Protein AF-A0AA38C323-F1 (afdb_monomer_lite)

Structure (mmCIF, N/CA/C/O backbone):
data_AF-A0AA38C323-F1
#
_entry.id   AF-A0AA38C323-F1
#
loop_
_atom_site.group_PDB
_atom_site.id
_atom_site.type_symbol
_atom_site.label_atom_id
_atom_site.label_alt_id
_atom_site.label_comp_id
_atom_site.label_asym_id
_atom_site.label_entity_id
_atom_site.label_seq_id
_atom_site.pdbx_PDB_ins_code
_atom_site.Cartn_x
_atom_site.Cartn_y
_atom_site.Cartn_z
_atom_site.occupancy
_atom_site.B_iso_or_equiv
_atom_site.auth_seq_id
_atom_site.auth_comp_id
_atom_site.auth_asym_id
_atom_site.auth_atom_id
_atom_site.pdbx_PDB_model_num
ATOM 1 N N . MET A 1 1 ? 15.149 -19.481 -18.302 1.00 40.62 1 MET A N 1
ATOM 2 C CA . MET A 1 1 ? 15.406 -18.055 -18.613 1.00 40.62 1 MET A CA 1
ATOM 3 C C . MET A 1 1 ? 16.241 -17.477 -17.482 1.00 40.62 1 MET A C 1
ATOM 5 O O . MET A 1 1 ? 15.831 -17.600 -16.339 1.00 40.62 1 MET A O 1
ATOM 9 N N . LYS A 1 2 ? 17.448 -16.968 -17.757 1.00 44.50 2 LYS A N 1
ATOM 10 C CA . LYS A 1 2 ? 18.325 -16.412 -16.712 1.00 44.50 2 LYS A CA 1
ATOM 11 C C . LYS A 1 2 ? 17.742 -15.066 -16.269 1.00 44.50 2 LYS A C 1
ATOM 13 O O . LYS A 1 2 ? 17.688 -14.140 -17.073 1.00 44.50 2 LYS A O 1
ATOM 18 N N . ASN A 1 3 ? 17.287 -14.971 -15.023 1.00 47.72 3 ASN A N 1
ATOM 19 C CA . ASN A 1 3 ? 16.827 -13.720 -14.423 1.00 47.72 3 ASN A CA 1
ATOM 20 C C . ASN A 1 3 ? 18.043 -12.810 -14.204 1.00 47.72 3 ASN A C 1
ATOM 22 O O . ASN A 1 3 ? 18.665 -12.826 -13.146 1.00 47.72 3 ASN A O 1
ATOM 26 N N . THR A 1 4 ? 18.440 -12.061 -15.232 1.00 54.69 4 THR A N 1
ATOM 27 C CA . THR A 1 4 ? 19.481 -11.033 -15.114 1.00 54.69 4 THR A CA 1
ATOM 28 C C . THR A 1 4 ? 18.976 -9.958 -14.158 1.00 54.69 4 THR A C 1
ATOM 30 O O . THR A 1 4 ? 18.007 -9.265 -14.481 1.00 54.69 4 THR A O 1
ATOM 33 N N . SER A 1 5 ? 19.601 -9.853 -12.986 1.00 70.81 5 SER A N 1
ATOM 34 C CA . SER A 1 5 ? 19.265 -8.861 -11.965 1.00 70.81 5 SER A CA 1
ATOM 35 C C . SER A 1 5 ? 19.353 -7.440 -12.539 1.00 70.81 5 SER A C 1
ATOM 37 O O . SER A 1 5 ? 20.104 -7.181 -13.483 1.00 70.81 5 SER A O 1
ATOM 39 N N . ALA A 1 6 ? 18.595 -6.493 -11.980 1.00 68.81 6 ALA A N 1
ATOM 40 C CA . ALA A 1 6 ? 18.676 -5.080 -12.370 1.00 68.81 6 ALA A CA 1
ATOM 41 C C . ALA A 1 6 ? 20.125 -4.549 -12.315 1.00 68.81 6 ALA A C 1
ATOM 43 O O . ALA A 1 6 ? 20.524 -3.752 -13.159 1.00 68.81 6 ALA A O 1
ATOM 44 N N . LEU A 1 7 ? 20.928 -5.088 -11.389 1.00 69.75 7 LEU A N 1
ATOM 45 C CA . LEU A 1 7 ? 22.370 -4.866 -11.270 1.00 69.75 7 LEU A CA 1
ATOM 46 C C . LEU A 1 7 ? 23.159 -5.299 -12.512 1.00 69.75 7 LEU A C 1
ATOM 48 O O . LEU A 1 7 ? 24.002 -4.539 -12.972 1.00 69.75 7 LEU A O 1
ATOM 52 N N . GLN A 1 8 ? 22.863 -6.466 -13.092 1.00 76.56 8 GLN A N 1
ATOM 53 C CA . GLN A 1 8 ? 23.523 -6.941 -14.314 1.00 76.56 8 GLN A CA 1
ATOM 54 C C . GLN A 1 8 ? 23.242 -6.000 -15.495 1.00 76.56 8 GLN A C 1
ATOM 56 O O . GLN A 1 8 ? 24.151 -5.608 -16.222 1.00 76.56 8 GLN A O 1
ATOM 61 N N . ARG A 1 9 ? 21.981 -5.576 -15.649 1.00 73.38 9 ARG A N 1
ATOM 62 C CA . ARG A 1 9 ? 21.578 -4.635 -16.708 1.00 73.38 9 ARG A CA 1
ATOM 63 C C . ARG A 1 9 ? 22.192 -3.253 -16.509 1.00 73.38 9 ARG A C 1
ATOM 65 O O . ARG A 1 9 ? 22.575 -2.612 -17.485 1.00 73.38 9 ARG A O 1
ATOM 72 N N . LEU A 1 10 ? 22.284 -2.799 -15.259 1.00 77.81 10 LEU A N 1
ATOM 73 C CA . LEU A 1 10 ? 22.949 -1.549 -14.908 1.00 77.81 10 LEU A CA 1
ATOM 74 C C . LEU A 1 10 ? 24.444 -1.618 -15.235 1.00 77.81 10 LEU A C 1
ATOM 76 O O . LEU A 1 10 ? 24.954 -0.714 -15.889 1.00 77.81 10 LEU A O 1
ATOM 80 N N . TYR A 1 11 ? 25.119 -2.700 -14.842 1.00 77.19 11 TYR A N 1
ATOM 81 C CA . TYR A 1 11 ? 26.537 -2.926 -15.115 1.00 77.19 11 TYR A CA 1
ATOM 82 C C . TYR A 1 11 ? 26.837 -2.899 -16.619 1.00 77.19 11 TYR A C 1
ATOM 84 O O . TYR A 1 11 ? 27.688 -2.131 -17.063 1.00 77.19 11 TYR A O 1
ATOM 92 N N . GLU A 1 12 ? 26.086 -3.658 -17.421 1.00 80.88 12 GLU A N 1
ATOM 93 C CA . GLU A 1 12 ? 26.253 -3.699 -18.880 1.00 80.88 12 GLU A CA 1
ATOM 94 C C . GLU A 1 12 ? 26.002 -2.333 -19.540 1.00 80.88 12 GLU A C 1
ATOM 96 O O . GLU A 1 12 ? 26.737 -1.932 -20.446 1.00 80.88 12 GLU A O 1
ATOM 101 N N . LEU A 1 13 ? 24.995 -1.583 -19.075 1.00 77.00 13 LEU A N 1
ATOM 102 C CA . LEU A 1 13 ? 24.720 -0.233 -19.572 1.00 77.00 13 LEU A CA 1
ATOM 103 C C . LEU A 1 13 ? 25.823 0.759 -19.202 1.00 77.00 13 LEU A C 1
ATOM 105 O O . LEU A 1 13 ? 26.220 1.543 -20.061 1.00 77.00 13 LEU A O 1
ATOM 109 N N . CYS A 1 14 ? 26.330 0.722 -17.970 1.00 75.31 14 CYS A N 1
ATOM 110 C CA . CYS A 1 14 ? 27.436 1.574 -17.536 1.00 75.31 14 CYS A CA 1
ATOM 111 C C . CYS A 1 14 ? 28.705 1.285 -18.344 1.00 75.31 14 CYS A C 1
ATOM 113 O O . CYS A 1 14 ? 29.294 2.212 -18.892 1.00 75.31 14 CYS A O 1
ATOM 115 N N . MET A 1 15 ? 29.071 0.010 -18.502 1.00 78.50 15 MET A N 1
ATOM 116 C CA . MET A 1 15 ? 30.215 -0.396 -19.328 1.00 78.50 15 MET A CA 1
ATOM 117 C C . MET A 1 15 ? 30.078 0.097 -20.772 1.00 78.50 15 MET A C 1
ATOM 119 O O . MET A 1 15 ? 31.058 0.526 -21.368 1.00 78.50 15 MET A O 1
ATOM 123 N N . LYS A 1 16 ? 28.858 0.096 -21.323 1.00 79.06 16 LYS A N 1
ATOM 124 C CA . LYS A 1 16 ? 28.583 0.629 -22.662 1.00 79.06 16 LYS A CA 1
ATOM 125 C C . LYS A 1 16 ? 28.606 2.163 -22.737 1.00 79.06 16 LYS A C 1
ATOM 127 O O . LYS A 1 16 ? 28.896 2.695 -23.802 1.00 79.06 16 LYS A O 1
ATOM 132 N N . MET A 1 17 ? 28.255 2.877 -21.665 1.00 72.88 17 MET A N 1
ATOM 133 C CA . MET A 1 17 ? 28.287 4.348 -21.650 1.00 72.88 17 MET A CA 1
ATOM 134 C C . MET A 1 17 ? 29.693 4.910 -21.479 1.00 72.88 17 MET A C 1
ATOM 136 O O . MET A 1 17 ? 29.999 5.940 -22.066 1.00 72.88 17 MET A O 1
ATOM 140 N N . PHE A 1 18 ? 30.505 4.268 -20.641 1.00 72.56 18 PHE A N 1
ATOM 141 C CA . PHE A 1 18 ? 31.806 4.781 -20.206 1.00 72.56 18 PHE A CA 1
ATOM 142 C C . PHE A 1 18 ? 32.984 4.082 -20.897 1.00 72.56 18 PHE A C 1
ATOM 144 O O . PHE A 1 18 ? 34.110 4.169 -20.423 1.00 72.56 18 PHE A O 1
ATOM 151 N N . SER A 1 19 ? 32.747 3.373 -22.006 1.00 71.00 19 SER A N 1
ATOM 152 C CA . SER A 1 19 ? 33.800 2.647 -22.730 1.00 71.00 19 SER A CA 1
ATOM 153 C C . SER A 1 19 ? 34.801 3.549 -23.454 1.00 71.00 19 SER A C 1
ATOM 155 O O . SER A 1 19 ? 35.847 3.059 -23.868 1.00 71.00 19 SER A O 1
ATOM 157 N N . TYR A 1 20 ? 34.487 4.834 -23.639 1.00 64.19 20 TYR A N 1
ATOM 158 C CA . TYR A 1 20 ? 35.352 5.803 -24.311 1.00 64.19 20 TYR A CA 1
ATOM 159 C C . TYR A 1 20 ? 35.623 6.975 -23.365 1.00 64.19 20 TYR A C 1
ATOM 161 O O . TYR A 1 20 ? 34.693 7.608 -22.866 1.00 64.19 20 TYR A O 1
ATOM 169 N N . GLU A 1 21 ? 36.898 7.224 -23.069 1.00 67.31 21 GLU A N 1
ATOM 170 C CA . GLU A 1 21 ? 37.307 8.289 -22.156 1.00 67.31 21 GLU A CA 1
ATOM 171 C C . GLU A 1 21 ? 36.988 9.675 -22.736 1.00 67.31 21 GLU A C 1
ATOM 173 O O . GLU A 1 21 ? 37.289 9.966 -23.890 1.00 67.31 21 GLU A O 1
ATOM 178 N N . GLY A 1 22 ? 36.413 10.551 -21.908 1.00 62.66 22 GLY A N 1
ATOM 179 C CA . GLY A 1 22 ? 36.327 11.988 -22.186 1.00 62.66 22 GLY A CA 1
ATOM 180 C C . GLY A 1 22 ? 35.119 12.476 -22.993 1.00 62.66 22 GLY A C 1
ATOM 181 O O . GLY A 1 22 ? 34.953 13.688 -23.114 1.00 62.66 22 GLY A O 1
ATOM 182 N N . GLU A 1 23 ? 34.242 11.599 -23.489 1.00 69.44 23 GLU A N 1
ATOM 183 C CA . GLU A 1 23 ? 33.032 12.017 -24.214 1.00 69.44 23 GLU A CA 1
ATOM 184 C C . GLU A 1 23 ? 31.770 11.935 -23.343 1.00 69.44 23 GLU A C 1
ATOM 186 O O . GLU A 1 23 ? 31.494 10.929 -22.690 1.00 69.44 23 GLU A O 1
ATOM 191 N N . ILE A 1 24 ? 30.968 13.006 -23.341 1.00 65.38 24 ILE A N 1
ATOM 192 C CA . ILE A 1 24 ? 29.652 13.013 -22.692 1.00 65.38 24 ILE A CA 1
ATOM 193 C C . ILE A 1 24 ? 28.712 12.135 -23.535 1.00 65.38 24 ILE A C 1
ATOM 195 O O . ILE A 1 24 ? 28.473 12.455 -24.703 1.00 65.38 24 ILE A O 1
ATOM 199 N N . PRO A 1 25 ? 28.142 11.053 -22.977 1.00 65.69 25 PRO A N 1
ATOM 200 C CA . PRO A 1 25 ? 27.337 10.125 -23.752 1.00 65.69 25 PRO A CA 1
ATOM 201 C C . PRO A 1 25 ? 26.069 10.800 -24.294 1.00 65.69 25 PRO A C 1
ATOM 203 O O . PRO A 1 25 ? 25.454 11.624 -23.609 1.00 65.69 25 PRO A O 1
ATOM 206 N N . PRO A 1 26 ? 25.628 10.439 -25.512 1.00 68.62 26 PRO A N 1
ATOM 207 C CA . PRO A 1 26 ? 24.512 11.108 -26.158 1.00 68.62 26 PRO A CA 1
ATOM 208 C C . PRO A 1 26 ? 23.199 10.924 -25.367 1.00 68.62 26 PRO A C 1
ATOM 210 O O . PRO A 1 26 ? 22.978 9.866 -24.757 1.00 68.62 26 PRO A O 1
ATOM 213 N N . PRO A 1 27 ? 22.277 11.911 -25.407 1.00 70.44 27 PRO A N 1
ATOM 214 C CA . PRO A 1 27 ? 21.061 11.933 -24.583 1.00 70.44 27 PRO A CA 1
ATOM 215 C C . PRO A 1 27 ? 20.224 10.637 -24.560 1.00 70.44 27 PRO A C 1
ATOM 217 O O . PRO A 1 27 ? 19.724 10.278 -23.490 1.00 70.44 27 PRO A O 1
ATOM 220 N N . PRO A 1 28 ? 20.080 9.874 -25.666 1.00 69.50 28 PRO A N 1
ATOM 221 C CA . PRO A 1 28 ? 19.322 8.623 -25.661 1.00 69.50 28 PRO A CA 1
ATOM 222 C C . PRO A 1 28 ? 19.871 7.560 -24.699 1.00 69.50 28 PRO A C 1
ATOM 224 O O . PRO A 1 28 ? 19.098 6.767 -24.160 1.00 69.50 28 PRO A O 1
ATOM 227 N N . VAL A 1 29 ? 21.185 7.528 -24.458 1.00 65.69 29 VAL A N 1
ATOM 228 C CA . VAL A 1 29 ? 21.821 6.528 -23.583 1.00 65.69 29 VAL A CA 1
ATOM 229 C C . VAL A 1 29 ? 21.666 6.923 -22.110 1.00 65.69 29 VAL A C 1
ATOM 231 O O . VAL A 1 29 ? 21.310 6.082 -21.284 1.00 65.69 29 VAL A O 1
ATOM 234 N N . ILE A 1 30 ? 21.772 8.222 -21.805 1.00 67.38 30 ILE A N 1
ATOM 235 C CA . ILE A 1 30 ? 21.489 8.788 -20.474 1.00 67.38 30 ILE A CA 1
ATOM 236 C C . ILE A 1 30 ? 20.038 8.504 -20.061 1.00 67.38 30 ILE A C 1
ATOM 238 O O . ILE A 1 30 ? 19.775 8.128 -18.918 1.00 67.38 30 ILE A O 1
ATOM 242 N N . THR A 1 31 ? 19.085 8.621 -20.990 1.00 66.75 31 THR A N 1
ATOM 243 C CA . THR A 1 31 ? 17.672 8.295 -20.737 1.00 66.75 31 THR A CA 1
ATOM 244 C C . THR A 1 31 ? 17.481 6.827 -20.347 1.00 66.75 31 THR A C 1
ATOM 246 O O . THR A 1 31 ? 16.706 6.532 -19.440 1.00 66.75 31 THR A O 1
ATOM 249 N N . ARG A 1 32 ? 18.221 5.892 -20.959 1.00 67.25 32 ARG A N 1
ATOM 250 C CA . ARG A 1 32 ? 18.151 4.458 -20.613 1.00 67.25 32 ARG A CA 1
ATOM 251 C C . ARG A 1 32 ? 18.734 4.172 -19.234 1.00 67.25 32 ARG A C 1
ATOM 253 O O . ARG A 1 32 ? 18.166 3.370 -18.500 1.00 67.25 32 ARG A O 1
ATOM 260 N N . LEU A 1 33 ? 19.812 4.856 -18.862 1.00 68.75 33 LEU A N 1
ATOM 261 C CA . LEU A 1 33 ? 20.405 4.722 -17.533 1.00 68.75 33 LEU A CA 1
ATOM 262 C C . LEU A 1 33 ? 19.496 5.312 -16.449 1.00 68.75 33 LEU A C 1
ATOM 264 O O . LEU A 1 33 ? 19.300 4.679 -15.417 1.00 68.75 33 LEU A O 1
ATOM 268 N N . LYS A 1 34 ? 18.825 6.439 -16.722 1.00 65.75 34 LYS A N 1
ATOM 269 C CA . LYS A 1 34 ? 17.751 6.964 -15.861 1.00 65.75 34 LYS A CA 1
ATOM 270 C C . LYS A 1 34 ? 16.601 5.970 -15.706 1.00 65.75 34 LYS A C 1
ATOM 272 O O . LYS A 1 34 ? 16.121 5.782 -14.599 1.00 65.75 34 LYS A O 1
ATOM 277 N N . VAL A 1 35 ? 16.183 5.296 -16.776 1.00 66.81 35 VAL A N 1
ATOM 278 C CA . VAL A 1 35 ? 15.147 4.253 -16.697 1.00 66.81 35 VAL A CA 1
ATOM 279 C C . VAL A 1 35 ? 15.624 3.024 -15.924 1.00 66.81 35 VAL A C 1
ATOM 281 O O . VAL A 1 35 ? 14.801 2.368 -15.316 1.00 66.81 35 VAL A O 1
ATOM 284 N N . VAL A 1 36 ? 16.911 2.686 -15.888 1.00 67.25 36 VAL A N 1
ATOM 285 C CA . VAL A 1 36 ? 17.384 1.556 -15.063 1.00 67.25 36 VAL A CA 1
ATOM 286 C C . VAL A 1 36 ? 17.602 1.955 -13.603 1.00 67.25 36 VAL A C 1
ATOM 288 O O . VAL A 1 36 ? 17.327 1.157 -12.714 1.00 67.25 36 VAL A O 1
ATOM 291 N N . LEU A 1 37 ? 18.033 3.191 -13.344 1.00 67.56 37 LEU A N 1
ATOM 292 C CA . LEU A 1 37 ? 18.251 3.709 -11.990 1.00 67.56 37 LEU A CA 1
ATOM 293 C C . LEU A 1 37 ? 16.957 4.157 -11.291 1.00 67.56 37 LEU A C 1
ATOM 295 O O . LEU A 1 37 ? 16.853 4.058 -10.075 1.00 67.56 37 LEU A O 1
ATOM 299 N N . VAL A 1 38 ? 15.985 4.666 -12.051 1.00 65.88 38 VAL A N 1
ATOM 300 C CA . VAL A 1 38 ? 14.712 5.238 -11.560 1.00 65.88 38 VAL A CA 1
ATOM 301 C C . VAL A 1 38 ? 13.506 4.411 -12.034 1.00 65.88 38 VAL A C 1
ATOM 303 O O . VAL A 1 38 ? 12.368 4.647 -11.624 1.00 65.88 38 VAL A O 1
ATOM 306 N N . GLY A 1 39 ? 13.716 3.422 -12.909 1.00 64.44 39 GLY A N 1
ATOM 307 C CA . GLY A 1 39 ? 12.649 2.558 -13.412 1.00 64.44 39 GLY A CA 1
ATOM 308 C C . GLY A 1 39 ? 12.016 1.762 -12.295 1.00 64.44 39 GLY A C 1
ATOM 309 O O . GLY A 1 39 ? 12.661 0.939 -11.658 1.00 64.44 39 GLY A O 1
ATOM 310 N N . GLY A 1 40 ? 10.734 2.022 -12.075 1.00 72.06 40 GLY A N 1
ATOM 311 C CA . GLY A 1 40 ? 9.964 1.450 -10.974 1.00 72.06 40 GLY A CA 1
ATOM 312 C C . GLY A 1 40 ? 9.367 2.519 -10.067 1.00 72.06 40 GLY A C 1
ATOM 313 O O . GLY A 1 40 ? 8.340 2.267 -9.444 1.00 72.06 40 GLY A O 1
ATOM 314 N N . MET A 1 41 ? 9.918 3.737 -10.056 1.00 81.31 41 MET A N 1
ATOM 315 C CA . MET A 1 41 ? 9.294 4.855 -9.351 1.00 81.31 41 MET A CA 1
ATOM 316 C C . MET A 1 41 ? 8.113 5.393 -10.160 1.00 81.31 41 MET A C 1
ATOM 318 O O . MET A 1 41 ? 8.232 5.708 -11.346 1.00 81.31 41 MET A O 1
ATOM 322 N N . ARG A 1 42 ? 6.957 5.510 -9.509 1.00 87.25 42 ARG A N 1
ATOM 323 C CA . ARG A 1 42 ? 5.754 6.133 -10.068 1.00 87.25 42 ARG A CA 1
ATOM 324 C C . ARG A 1 42 ? 5.276 7.218 -9.117 1.00 87.25 42 ARG A C 1
ATOM 326 O O . ARG A 1 42 ? 5.290 7.023 -7.906 1.00 87.25 42 ARG A O 1
ATOM 333 N N . LEU A 1 43 ? 4.855 8.354 -9.671 1.00 90.00 43 LEU A N 1
ATOM 334 C CA . LEU A 1 43 ? 4.239 9.409 -8.872 1.00 90.00 43 LEU A CA 1
A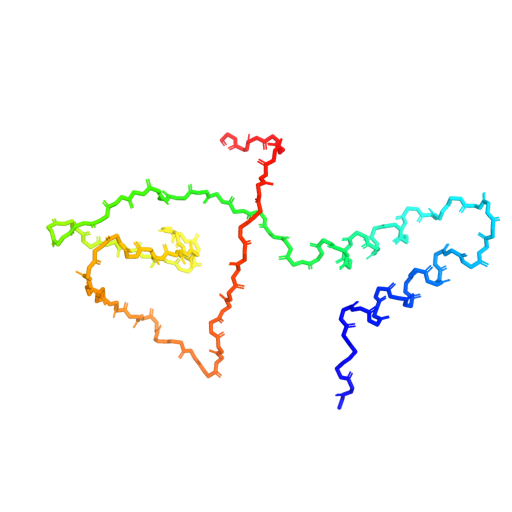TOM 335 C C . LEU A 1 43 ? 2.891 8.929 -8.333 1.00 90.00 43 LEU A C 1
ATOM 337 O O . LEU A 1 43 ? 2.093 8.338 -9.060 1.00 90.00 43 LEU A O 1
ATOM 341 N N . ALA A 1 44 ? 2.639 9.235 -7.067 1.00 90.31 44 ALA A N 1
ATOM 342 C CA . ALA A 1 44 ? 1.371 9.003 -6.396 1.00 90.31 44 ALA A CA 1
ATOM 343 C C . ALA A 1 44 ? 0.991 10.251 -5.589 1.00 90.31 44 ALA A C 1
ATOM 345 O O . ALA A 1 44 ? 1.856 11.019 -5.166 1.00 90.31 44 ALA A O 1
ATOM 346 N N . LYS A 1 45 ? -0.312 10.458 -5.381 1.00 91.19 45 LYS A N 1
ATOM 347 C CA . LYS A 1 45 ? -0.845 11.533 -4.535 1.00 91.19 45 LYS A CA 1
ATOM 348 C C . LYS A 1 45 ? -1.315 10.931 -3.214 1.00 91.19 45 LYS A C 1
ATOM 350 O O . LYS A 1 45 ? -2.107 9.990 -3.231 1.00 91.19 45 LYS A O 1
ATOM 355 N N . LEU A 1 46 ? -0.856 11.491 -2.094 1.00 92.75 46 LEU A N 1
ATOM 356 C CA . LEU A 1 46 ? -1.326 11.112 -0.763 1.00 92.75 46 LEU A CA 1
ATOM 357 C C . LEU A 1 46 ? -2.842 11.326 -0.677 1.00 92.75 46 LEU A C 1
ATOM 359 O O . LEU A 1 46 ? -3.334 12.418 -0.972 1.00 92.75 46 LEU A O 1
ATOM 363 N N . LYS A 1 47 ? -3.579 10.269 -0.322 1.00 94.81 47 LYS A N 1
ATOM 364 C CA . LYS A 1 47 ? -5.045 10.306 -0.251 1.00 94.81 47 LYS A CA 1
ATOM 365 C C . LYS A 1 47 ? -5.564 10.409 1.180 1.00 94.81 47 LYS A C 1
ATOM 367 O O . LYS A 1 47 ? -6.536 11.127 1.395 1.00 94.81 47 LYS A O 1
ATOM 372 N N . VAL A 1 48 ? -4.931 9.704 2.114 1.00 95.31 48 VAL A N 1
ATOM 373 C CA . VAL A 1 48 ? -5.272 9.678 3.539 1.00 95.31 48 VAL A CA 1
ATOM 374 C C . VAL A 1 48 ? -3.977 9.556 4.337 1.00 95.31 48 VAL A C 1
ATOM 376 O O . VAL A 1 48 ? -3.114 8.763 3.971 1.00 95.31 48 VAL A O 1
ATOM 379 N N . ASP A 1 49 ? -3.874 10.337 5.408 1.00 95.81 49 ASP A N 1
ATOM 380 C CA . ASP A 1 49 ? -2.847 10.238 6.448 1.00 95.81 49 ASP A CA 1
ATOM 381 C C . ASP A 1 49 ? -3.530 10.548 7.784 1.00 95.81 49 ASP A C 1
ATOM 383 O O . ASP A 1 49 ? -3.807 11.704 8.113 1.00 95.81 49 ASP A O 1
ATOM 387 N N . SER A 1 50 ? -4.025 9.509 8.457 1.00 95.50 50 SER A N 1
ATOM 388 C CA . SER A 1 50 ? -4.925 9.647 9.607 1.00 95.50 50 SER A CA 1
ATOM 389 C C . SER A 1 50 ? -4.904 8.403 10.490 1.00 95.50 50 SER A C 1
ATOM 391 O O . SER A 1 50 ? -4.634 7.297 10.024 1.00 95.50 50 SER A O 1
ATOM 393 N N . VAL A 1 51 ? -5.240 8.587 11.768 1.00 97.12 51 VAL A N 1
ATOM 394 C CA . VAL A 1 51 ? -5.387 7.499 12.741 1.00 97.12 51 VAL A CA 1
ATOM 395 C C . VAL A 1 51 ? -6.828 6.997 12.737 1.00 97.12 51 VAL A C 1
ATOM 397 O O . VAL A 1 51 ? -7.763 7.787 12.854 1.00 97.12 51 VAL A O 1
ATOM 400 N N . TYR A 1 52 ? -6.993 5.679 12.638 1.00 97.00 52 TYR A N 1
ATOM 401 C CA . TYR A 1 52 ? -8.289 5.009 12.705 1.00 97.00 52 TYR A CA 1
ATOM 402 C C . TYR A 1 52 ? -8.482 4.341 14.066 1.00 97.00 52 TYR A C 1
ATOM 404 O O . TYR A 1 52 ? -7.548 3.775 14.637 1.00 97.00 52 TYR A O 1
ATOM 412 N N . ILE A 1 53 ? -9.713 4.400 14.568 1.00 97.12 53 ILE A N 1
ATOM 413 C CA . ILE A 1 53 ? -10.153 3.752 15.806 1.00 97.12 53 ILE A CA 1
ATOM 414 C C . ILE A 1 53 ? -11.349 2.844 15.510 1.00 97.12 53 ILE A C 1
ATOM 416 O O . ILE A 1 53 ? -11.928 2.900 14.429 1.00 97.12 53 ILE A O 1
ATOM 420 N N . ALA A 1 54 ? -11.761 2.025 16.478 1.00 96.19 54 ALA A N 1
ATOM 421 C CA . ALA A 1 54 ? -12.847 1.060 16.286 1.00 96.19 54 ALA A CA 1
ATOM 422 C C . ALA A 1 54 ? -14.196 1.690 15.872 1.00 96.19 54 ALA A C 1
ATOM 424 O O . ALA A 1 54 ? -14.998 1.030 15.223 1.00 96.19 54 ALA A O 1
ATOM 425 N N . SER A 1 55 ? -14.454 2.955 16.229 1.00 96.56 55 SER A N 1
ATOM 426 C CA . SER A 1 55 ? -15.666 3.691 15.836 1.00 96.56 55 SER A CA 1
ATOM 427 C C . SER A 1 55 ? -15.530 4.473 14.523 1.00 96.56 55 SER A C 1
ATOM 429 O O . SER A 1 55 ? -16.488 5.123 14.101 1.00 96.56 55 SER A O 1
ATOM 431 N N . SER A 1 56 ? -14.364 4.445 13.869 1.00 95.44 56 SER A N 1
ATOM 432 C CA . SER A 1 56 ? -14.193 5.043 12.545 1.00 95.44 56 SER A CA 1
ATOM 433 C C . SER A 1 56 ? -15.069 4.314 11.520 1.00 95.44 56 SER A C 1
ATOM 435 O O . SER A 1 56 ? -15.182 3.092 11.539 1.00 95.44 56 SER A O 1
ATOM 437 N N . GLY A 1 57 ? -15.682 5.064 10.602 1.00 96.12 57 GLY A N 1
ATOM 438 C CA . GLY A 1 57 ? -16.439 4.470 9.500 1.00 96.12 57 GLY A CA 1
ATOM 439 C C . GLY A 1 57 ? -15.555 3.630 8.570 1.00 96.12 57 GLY A C 1
ATOM 440 O O . GLY A 1 57 ? -14.340 3.828 8.489 1.00 96.12 57 GLY A O 1
ATOM 441 N N . SER A 1 58 ? -16.175 2.713 7.825 1.00 95.88 58 SER A N 1
ATOM 442 C CA . SER A 1 58 ? -15.487 1.908 6.811 1.00 95.88 58 SER A CA 1
ATOM 443 C C . SER A 1 58 ? -14.939 2.779 5.677 1.00 95.88 58 SER A C 1
ATOM 445 O O . SER A 1 58 ? -15.612 3.703 5.216 1.00 95.88 58 SER A O 1
ATOM 447 N N . SER A 1 59 ? -13.752 2.444 5.174 1.00 95.56 59 SER A N 1
ATOM 448 C CA . SER A 1 59 ? -13.170 3.070 3.979 1.00 95.56 59 SER A CA 1
ATOM 449 C C . SER A 1 59 ? -13.395 2.190 2.747 1.00 95.56 59 SER A C 1
ATOM 451 O O . SER A 1 59 ? -13.393 0.969 2.858 1.00 95.56 59 SER A O 1
ATOM 453 N N . VAL A 1 60 ? -13.585 2.803 1.572 1.00 96.25 60 VAL A N 1
ATOM 454 C CA . VAL A 1 60 ? -13.791 2.086 0.300 1.00 96.25 60 VAL A CA 1
ATOM 455 C C . VAL A 1 60 ? -12.706 2.471 -0.699 1.00 96.25 60 VAL A C 1
ATOM 457 O O . VAL A 1 60 ? -12.488 3.654 -0.979 1.00 96.25 60 VAL A O 1
ATOM 460 N N . LEU A 1 61 ? -12.051 1.456 -1.255 1.00 95.88 61 LEU A N 1
ATOM 461 C CA . LEU A 1 61 ? -10.970 1.583 -2.226 1.00 95.88 61 LEU A CA 1
ATOM 462 C C . LEU A 1 61 ? -11.451 1.069 -3.586 1.00 95.88 61 LEU A C 1
ATOM 464 O O . LEU A 1 61 ? -12.211 0.109 -3.666 1.00 95.88 61 LEU A O 1
ATOM 468 N N . TYR A 1 62 ? -10.998 1.707 -4.661 1.00 95.56 62 TYR A N 1
ATOM 469 C CA . TYR A 1 62 ? -11.288 1.297 -6.035 1.00 95.56 62 TYR A CA 1
ATOM 470 C C . TYR A 1 62 ? -9.972 1.075 -6.789 1.00 95.56 62 TYR A C 1
ATOM 472 O O . TYR A 1 62 ? -8.982 1.724 -6.450 1.00 95.56 62 TYR A O 1
ATOM 480 N N . PRO A 1 63 ? -9.948 0.294 -7.886 1.00 94.44 63 PRO A N 1
ATOM 481 C CA . PRO A 1 63 ? -8.711 -0.006 -8.619 1.00 94.44 63 PRO A CA 1
ATOM 482 C C . PRO A 1 63 ? -7.858 1.219 -9.002 1.00 94.44 63 PRO A C 1
ATOM 484 O O . PRO A 1 63 ? -6.635 1.135 -9.082 1.00 94.44 63 PRO A O 1
ATOM 487 N N . THR A 1 64 ? -8.487 2.379 -9.221 1.00 94.19 64 THR A N 1
ATOM 488 C CA . THR A 1 64 ? -7.800 3.628 -9.599 1.00 94.19 64 THR A CA 1
ATOM 489 C C . THR A 1 64 ? -8.174 4.838 -8.734 1.00 94.19 64 THR A C 1
ATOM 491 O O . THR A 1 64 ? -7.775 5.960 -9.046 1.00 94.19 64 THR A O 1
ATOM 494 N N . LYS A 1 65 ? -8.944 4.658 -7.648 1.00 92.75 65 LYS A N 1
ATOM 495 C CA . LYS A 1 65 ? -9.440 5.755 -6.790 1.00 92.75 65 LYS A CA 1
ATOM 496 C C . LYS A 1 65 ? -9.511 5.328 -5.321 1.00 92.75 65 LYS A C 1
ATOM 498 O O . LYS A 1 65 ? -9.415 4.156 -4.997 1.00 92.75 65 LYS A O 1
ATOM 503 N N . GLY A 1 66 ? -9.673 6.289 -4.413 1.00 92.19 66 GLY A N 1
ATOM 504 C CA . GLY A 1 66 ? -9.880 5.998 -2.986 1.00 92.19 66 GLY A CA 1
ATOM 505 C C . GLY A 1 66 ? -8.628 5.589 -2.199 1.00 92.19 66 GLY A C 1
ATOM 506 O O . GLY A 1 66 ? -8.728 5.435 -0.995 1.00 92.19 66 GLY A O 1
ATOM 507 N N . GLY A 1 67 ? -7.453 5.497 -2.836 1.00 93.25 67 GLY A N 1
ATOM 508 C CA . GLY A 1 67 ? -6.195 5.149 -2.157 1.00 93.25 67 GLY A CA 1
ATOM 509 C C . GLY A 1 67 ? -5.777 3.687 -2.330 1.00 93.25 67 GLY A C 1
ATOM 510 O O . GLY A 1 67 ? -5.369 3.056 -1.368 1.00 93.25 67 GLY A O 1
ATOM 511 N N . ASN A 1 68 ? -5.857 3.150 -3.556 1.00 94.94 68 ASN A N 1
ATOM 512 C CA . ASN A 1 68 ? -5.548 1.745 -3.882 1.00 94.94 68 ASN A CA 1
ATOM 513 C C . ASN A 1 68 ? -4.129 1.263 -3.492 1.00 94.94 68 ASN A C 1
ATOM 515 O O . ASN A 1 68 ? -3.823 0.084 -3.594 1.00 94.94 68 ASN A O 1
ATOM 519 N N . ILE A 1 69 ? -3.250 2.174 -3.072 1.00 94.75 69 ILE A N 1
ATOM 520 C CA . ILE A 1 69 ? -1.963 1.866 -2.452 1.00 94.75 69 ILE A CA 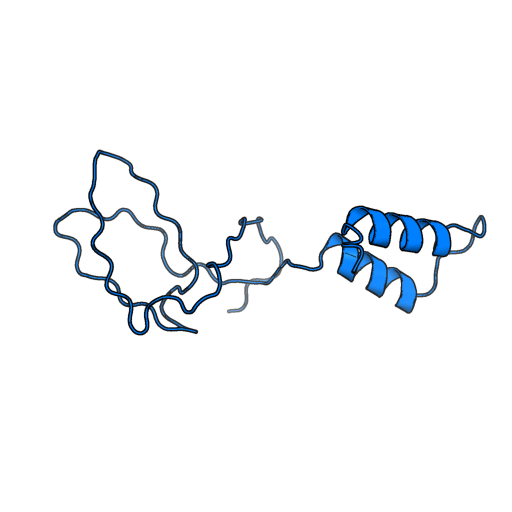1
ATOM 521 C C . ILE A 1 69 ? -2.033 2.429 -1.033 1.00 94.75 69 ILE A C 1
ATOM 523 O O . ILE A 1 69 ? -2.184 3.642 -0.871 1.00 94.75 69 ILE A O 1
ATOM 527 N N . HIS A 1 70 ? -1.944 1.563 -0.024 1.00 95.31 70 HIS A N 1
ATOM 528 C CA . HIS A 1 70 ? -2.055 1.942 1.383 1.00 95.31 70 HIS A CA 1
ATOM 529 C C . HIS A 1 70 ? -1.135 1.098 2.270 1.00 95.31 70 HIS A C 1
ATOM 531 O O . HIS A 1 70 ? -0.672 0.028 1.880 1.00 95.31 70 HIS A O 1
ATOM 537 N N . SER A 1 71 ? -0.873 1.607 3.471 1.00 95.75 71 SER A N 1
ATOM 538 C CA . SER A 1 71 ? -0.117 0.926 4.518 1.00 95.75 71 SER A CA 1
ATOM 539 C C . SER A 1 71 ? -0.813 1.170 5.849 1.00 95.75 71 SER A C 1
ATOM 541 O O . SER A 1 71 ? -1.208 2.301 6.132 1.00 95.75 71 SER A O 1
ATOM 543 N N . PHE A 1 72 ? -0.937 0.126 6.665 1.00 95.94 72 PHE A N 1
ATOM 544 C CA . PHE A 1 72 ? -1.454 0.229 8.025 1.00 95.94 72 PHE A CA 1
ATOM 545 C C . PHE A 1 72 ? -0.311 0.094 9.023 1.00 95.94 72 PHE A C 1
ATOM 547 O O . PHE A 1 72 ? 0.491 -0.833 8.936 1.00 95.94 72 PHE A O 1
ATOM 554 N N . THR A 1 73 ? -0.277 0.998 9.997 1.00 96.94 73 THR A N 1
ATOM 555 C CA . THR A 1 73 ? 0.651 0.931 11.125 1.00 96.94 73 THR A CA 1
ATOM 556 C C . THR A 1 73 ? -0.168 0.830 12.401 1.00 96.94 73 THR A C 1
ATOM 558 O O . THR A 1 73 ? -0.903 1.754 12.747 1.00 96.94 73 THR A O 1
ATOM 561 N N . ALA A 1 74 ? -0.068 -0.305 13.092 1.00 97.56 74 ALA A N 1
ATOM 562 C CA . ALA A 1 74 ? -0.753 -0.510 14.360 1.00 97.56 74 ALA A CA 1
ATOM 563 C C . ALA A 1 74 ? -0.108 0.360 15.454 1.00 97.56 74 ALA A C 1
ATOM 565 O O . ALA A 1 74 ? 1.065 0.184 15.775 1.00 97.56 74 ALA A O 1
ATOM 566 N N . LEU A 1 75 ? -0.870 1.303 16.020 1.00 97.38 75 LEU A N 1
ATOM 567 C CA . LEU A 1 75 ? -0.438 2.111 17.174 1.00 97.38 75 LEU A CA 1
ATOM 568 C C . LEU A 1 75 ? -0.688 1.393 18.508 1.00 97.38 75 LEU A C 1
ATOM 570 O O . LEU A 1 75 ? 0.018 1.609 19.488 1.00 97.38 75 LEU A O 1
ATOM 574 N N . THR A 1 76 ? -1.700 0.532 18.530 1.00 97.44 76 THR A N 1
ATOM 575 C CA . THR A 1 76 ? -2.059 -0.377 19.621 1.00 97.44 76 THR A CA 1
ATOM 576 C C . THR A 1 76 ? -2.477 -1.714 19.008 1.00 97.44 76 THR A C 1
ATOM 578 O O . THR A 1 76 ? -2.635 -1.810 17.788 1.00 97.44 76 THR A O 1
ATOM 581 N N . SER A 1 77 ? -2.674 -2.753 19.824 1.00 98.00 77 SER A N 1
ATOM 582 C CA . SER A 1 77 ? -3.256 -4.011 19.343 1.00 98.00 77 SER A CA 1
ATOM 583 C C . SER A 1 77 ? -4.607 -3.747 18.679 1.00 98.00 77 SER A C 1
ATOM 585 O O . SER A 1 77 ? -5.541 -3.267 19.323 1.00 98.00 77 SER A O 1
ATOM 587 N N . CYS A 1 78 ? -4.708 -4.062 17.391 1.00 97.31 78 CYS A N 1
ATOM 588 C CA . CYS A 1 78 ? -5.892 -3.810 16.585 1.00 97.31 78 CYS A CA 1
ATOM 589 C C . CYS A 1 78 ? -6.171 -4.980 15.637 1.00 97.31 78 CYS A C 1
ATOM 591 O O . CYS A 1 78 ? -5.309 -5.820 15.378 1.00 97.31 78 CYS A O 1
ATOM 593 N N . ALA A 1 79 ? -7.398 -5.019 15.127 1.00 96.94 79 ALA A N 1
ATOM 594 C CA . ALA A 1 79 ? -7.815 -5.929 14.074 1.00 96.94 79 ALA A CA 1
ATOM 595 C C . ALA A 1 79 ? -8.428 -5.106 12.940 1.00 96.94 79 ALA A C 1
ATOM 597 O O . ALA A 1 79 ? -9.207 -4.184 13.190 1.00 96.94 79 ALA A O 1
ATOM 598 N N . VAL A 1 80 ? -8.072 -5.442 11.704 1.00 96.81 80 VAL A N 1
ATOM 599 C CA . VAL A 1 80 ? -8.621 -4.825 10.495 1.00 96.81 80 VAL A CA 1
ATOM 600 C C . VAL A 1 80 ? -9.397 -5.900 9.747 1.00 96.81 80 VAL A C 1
ATOM 602 O O . VAL A 1 80 ? -8.859 -6.971 9.478 1.00 96.81 80 VAL A O 1
ATOM 605 N N . LEU A 1 81 ? -10.663 -5.624 9.442 1.00 97.12 81 LEU A N 1
ATOM 606 C CA . LEU A 1 81 ? -11.487 -6.474 8.589 1.00 97.12 81 LEU A CA 1
ATOM 607 C C . LEU A 1 81 ? -11.466 -5.901 7.172 1.00 97.12 81 LEU A C 1
ATOM 609 O O . LEU A 1 81 ? -11.893 -4.764 6.978 1.00 97.12 81 LEU A O 1
ATOM 613 N N . ASP A 1 82 ? -10.997 -6.689 6.207 1.00 96.06 82 ASP A N 1
ATOM 614 C CA . ASP A 1 82 ? -10.958 -6.306 4.796 1.00 96.06 82 ASP A CA 1
ATOM 615 C C . ASP A 1 82 ? -11.856 -7.223 3.956 1.00 96.06 82 ASP A C 1
ATOM 617 O O . ASP A 1 82 ? -11.915 -8.437 4.178 1.00 96.06 82 ASP A O 1
ATOM 621 N N . VAL A 1 83 ? -12.575 -6.633 3.002 1.00 96.56 83 VAL A N 1
ATOM 622 C CA . VAL A 1 83 ? -13.497 -7.333 2.099 1.00 96.56 83 VAL A CA 1
ATOM 623 C C . VAL A 1 83 ? -13.071 -7.041 0.666 1.00 96.56 83 VAL A C 1
ATOM 625 O O . VAL A 1 83 ? -13.298 -5.952 0.142 1.00 96.56 83 VAL A O 1
ATOM 628 N N . LEU A 1 84 ? -12.467 -8.039 0.022 1.00 94.44 84 LEU A N 1
ATOM 629 C CA . LEU A 1 84 ? -11.925 -7.925 -1.331 1.00 94.44 84 LEU A CA 1
ATOM 630 C C . LEU A 1 84 ? -12.930 -8.421 -2.378 1.00 94.44 84 LEU A C 1
ATOM 632 O O . LEU A 1 84 ? -13.498 -9.505 -2.243 1.00 94.44 84 LEU A O 1
ATOM 636 N N . SER A 1 85 ? -13.121 -7.644 -3.448 1.00 93.31 85 SER A N 1
ATOM 637 C CA . SER A 1 85 ? -14.004 -8.001 -4.564 1.00 93.31 85 SER A CA 1
ATOM 638 C C . SER A 1 85 ? -13.464 -7.477 -5.907 1.00 93.31 85 SER A C 1
ATOM 640 O O . SER A 1 85 ? -13.627 -6.289 -6.198 1.00 93.31 85 SER A O 1
ATOM 642 N N . PRO A 1 86 ? -12.880 -8.335 -6.766 1.00 92.75 86 PRO A N 1
ATOM 643 C CA . PRO A 1 86 ? -12.571 -9.747 -6.523 1.00 92.75 86 PRO A CA 1
ATOM 644 C C . PRO A 1 86 ? -11.419 -9.914 -5.510 1.00 92.75 86 PRO A C 1
ATOM 646 O O . PRO A 1 86 ? -10.683 -8.955 -5.262 1.00 92.75 86 PRO A O 1
ATOM 649 N N . PRO A 1 87 ? -11.229 -11.114 -4.932 1.00 90.88 87 PRO A N 1
ATOM 650 C CA . PRO A 1 87 ? -9.983 -11.436 -4.240 1.00 90.88 87 PRO A CA 1
ATOM 651 C C . PRO A 1 87 ? -8.789 -11.331 -5.203 1.00 90.88 87 PRO A C 1
ATOM 653 O O . PRO A 1 87 ? -8.963 -11.297 -6.426 1.00 90.88 87 PRO A O 1
ATOM 656 N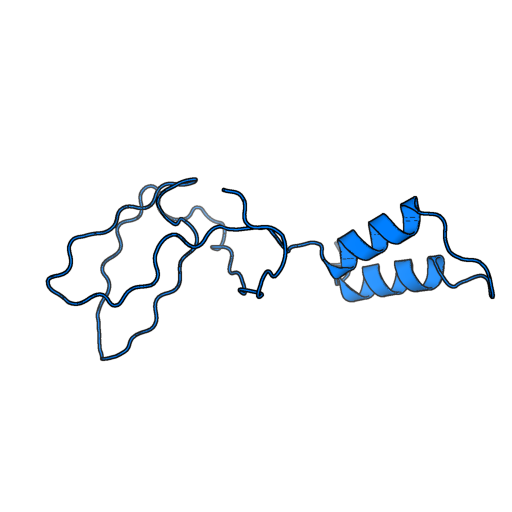 N . TYR A 1 88 ? -7.570 -11.292 -4.659 1.00 88.38 88 TYR A N 1
ATOM 657 C CA . TYR A 1 88 ? -6.369 -11.374 -5.488 1.00 88.38 88 TYR A CA 1
ATOM 658 C C . TYR A 1 88 ? -6.436 -12.627 -6.372 1.00 88.38 88 TYR A C 1
ATOM 660 O O . TYR A 1 88 ? -6.786 -13.709 -5.905 1.00 88.38 88 TYR A O 1
ATOM 668 N N . ALA A 1 89 ? -6.144 -12.453 -7.663 1.00 82.12 89 ALA A N 1
ATOM 669 C CA . ALA A 1 89 ? -5.964 -13.569 -8.586 1.00 82.12 89 ALA A CA 1
ATOM 670 C C . ALA A 1 89 ? -4.700 -14.368 -8.206 1.00 82.12 89 ALA A C 1
ATOM 672 O O . ALA A 1 89 ? -4.022 -14.024 -7.243 1.00 82.12 89 ALA A O 1
ATOM 673 N N . ASP A 1 90 ? -4.313 -15.367 -9.001 1.00 80.19 90 ASP A N 1
ATOM 674 C CA . ASP A 1 90 ? -3.123 -16.213 -8.765 1.00 80.19 90 ASP A CA 1
ATOM 675 C C . ASP A 1 90 ? -1.765 -15.459 -8.763 1.00 80.19 90 ASP A C 1
ATOM 677 O O . ASP A 1 90 ? -0.700 -16.074 -8.751 1.00 80.19 90 ASP A O 1
ATOM 681 N N . GLY A 1 91 ? -1.780 -14.124 -8.817 1.00 73.06 91 GLY A N 1
ATOM 682 C CA . GLY A 1 91 ? -0.611 -13.264 -8.685 1.00 73.06 91 GLY A CA 1
ATOM 683 C C . GLY A 1 91 ? -0.498 -12.654 -7.288 1.00 73.06 91 GLY A C 1
ATOM 684 O O . GLY A 1 91 ? -1.491 -12.333 -6.641 1.00 73.06 91 GLY A O 1
ATOM 685 N N . GLU A 1 92 ? 0.736 -12.435 -6.843 1.00 77.06 92 GLU A N 1
ATOM 686 C CA . GLU A 1 92 ? 1.002 -11.763 -5.573 1.00 77.06 92 GLU A CA 1
ATOM 687 C C . GLU A 1 92 ? 0.679 -10.256 -5.638 1.00 77.06 92 GLU A C 1
ATOM 689 O O . GLU A 1 92 ? 0.885 -9.613 -6.680 1.00 77.06 92 GLU A O 1
ATOM 694 N N . PRO A 1 93 ? 0.206 -9.652 -4.530 1.00 85.69 93 PRO A N 1
ATOM 695 C CA . PRO A 1 93 ? 0.087 -8.205 -4.436 1.00 85.69 93 PRO A CA 1
ATOM 696 C C . PRO A 1 93 ? 1.459 -7.542 -4.612 1.00 85.69 93 PRO A C 1
ATOM 698 O O . PRO A 1 93 ? 2.490 -8.034 -4.160 1.00 85.69 93 PRO A O 1
ATOM 701 N N . SER A 1 94 ? 1.476 -6.386 -5.273 1.00 88.81 94 SER A N 1
ATOM 702 C CA . SER A 1 94 ? 2.699 -5.593 -5.420 1.00 88.81 94 SER A CA 1
ATOM 703 C C . SER A 1 94 ? 2.922 -4.706 -4.196 1.00 88.81 94 SER A C 1
ATOM 705 O O . SER A 1 94 ? 2.014 -3.985 -3.782 1.00 88.81 94 SER A O 1
ATOM 707 N N . TYR A 1 95 ? 4.148 -4.704 -3.672 1.00 90.88 95 TYR A N 1
ATOM 708 C CA . TYR A 1 95 ? 4.576 -3.832 -2.577 1.00 90.88 95 TYR A CA 1
ATOM 709 C C . TYR A 1 95 ? 5.396 -2.651 -3.095 1.00 90.88 95 TYR A C 1
ATOM 711 O O . TYR A 1 95 ? 6.094 -2.752 -4.106 1.00 90.88 95 TYR A O 1
ATOM 719 N N . TYR A 1 96 ? 5.326 -1.527 -2.382 1.00 90.81 96 TYR A N 1
ATOM 720 C CA . TYR A 1 96 ? 5.975 -0.278 -2.771 1.00 90.81 96 TYR A CA 1
ATOM 721 C C . TYR A 1 96 ? 6.634 0.391 -1.563 1.00 90.81 96 TYR A C 1
ATOM 723 O O . TYR A 1 96 ? 6.109 0.340 -0.454 1.00 90.81 96 TYR A O 1
ATOM 731 N N . SER A 1 97 ? 7.749 1.080 -1.804 1.00 88.81 97 SER A N 1
ATOM 732 C CA . SER A 1 97 ? 8.368 1.997 -0.842 1.00 88.81 97 SER A CA 1
ATOM 733 C C . SER A 1 97 ? 8.052 3.438 -1.227 1.00 88.81 97 SER A C 1
ATOM 735 O O . SER A 1 97 ? 8.043 3.790 -2.410 1.00 88.81 97 SER A O 1
ATOM 737 N N . ILE A 1 98 ? 7.814 4.284 -0.227 1.00 87.31 98 ILE A N 1
ATOM 738 C CA . ILE A 1 98 ? 7.564 5.711 -0.435 1.00 87.31 98 ILE A CA 1
ATOM 739 C C . ILE A 1 98 ? 8.903 6.447 -0.437 1.00 87.31 98 ILE A C 1
ATOM 741 O O . ILE A 1 98 ? 9.714 6.275 0.467 1.00 87.31 98 ILE A O 1
ATOM 745 N N . ASN A 1 99 ? 9.102 7.296 -1.443 1.00 85.06 99 ASN A N 1
ATOM 746 C CA . ASN A 1 99 ? 10.213 8.239 -1.510 1.00 85.06 99 ASN A CA 1
ATOM 747 C C . ASN A 1 99 ? 9.657 9.661 -1.508 1.00 85.06 99 ASN A C 1
ATOM 749 O O . ASN A 1 99 ? 8.658 9.938 -2.179 1.00 85.06 99 ASN A O 1
ATOM 753 N N . SER A 1 100 ? 10.312 10.565 -0.781 1.00 84.00 100 SER A N 1
ATOM 754 C CA . SER A 1 100 ? 9.936 11.977 -0.754 1.00 84.00 100 SER A CA 1
ATOM 755 C C . SER A 1 100 ? 10.006 12.584 -2.156 1.00 84.00 100 SER A C 1
ATOM 757 O O . SER A 1 100 ? 10.999 12.426 -2.865 1.00 84.00 100 SER A O 1
ATOM 759 N N . TYR A 1 101 ? 8.957 13.305 -2.546 1.00 81.94 101 TYR A N 1
ATOM 760 C CA . TYR A 1 101 ? 8.909 14.043 -3.805 1.00 81.94 101 TYR A CA 1
ATOM 761 C C . TYR A 1 101 ? 8.952 15.545 -3.521 1.00 81.94 101 TYR A C 1
ATOM 763 O O . TYR A 1 101 ? 8.074 16.074 -2.846 1.00 81.94 101 TYR A O 1
ATOM 771 N N . SER A 1 102 ? 9.974 16.222 -4.044 1.00 81.31 102 SER A N 1
ATOM 772 C CA . SER A 1 102 ? 10.201 17.668 -3.889 1.00 81.31 102 SER A CA 1
ATOM 773 C C . SER A 1 102 ? 9.906 18.474 -5.162 1.00 81.31 102 SER A C 1
ATOM 775 O O . SER A 1 102 ? 10.203 19.665 -5.225 1.00 81.31 102 SER A O 1
ATOM 777 N N . GLY A 1 103 ? 9.352 17.836 -6.197 1.00 76.75 103 GLY A N 1
ATOM 778 C CA . GLY A 1 103 ? 8.984 18.512 -7.439 1.00 76.75 103 GLY A CA 1
ATOM 779 C C . GLY A 1 103 ? 7.680 19.314 -7.320 1.00 76.75 103 GLY A C 1
ATOM 780 O O . GLY A 1 103 ? 7.000 19.263 -6.294 1.00 76.75 103 GLY A O 1
ATOM 781 N N . PRO A 1 104 ? 7.292 20.049 -8.377 1.00 73.50 104 PRO A N 1
ATOM 782 C CA . PRO A 1 104 ? 6.106 20.897 -8.348 1.00 73.50 104 PRO A CA 1
ATOM 783 C C . PRO A 1 104 ? 4.847 20.072 -8.053 1.00 73.50 104 PRO A C 1
ATOM 785 O O . PRO A 1 104 ? 4.585 19.053 -8.698 1.00 73.50 104 PRO A O 1
ATOM 788 N N . HIS A 1 105 ? 4.060 20.515 -7.071 1.00 62.25 105 HIS A N 1
ATOM 789 C CA . HIS A 1 105 ? 2.778 19.899 -6.752 1.00 62.25 105 HIS A CA 1
ATOM 790 C C . HIS A 1 105 ? 1.788 20.146 -7.899 1.00 62.25 105 HIS A C 1
ATOM 792 O O . HIS A 1 105 ? 1.538 21.292 -8.272 1.00 62.25 105 HIS A O 1
ATOM 798 N N . CYS A 1 106 ? 1.207 19.077 -8.458 1.00 55.53 106 CYS A N 1
ATOM 799 C CA . CYS A 1 106 ? 0.032 19.218 -9.320 1.00 55.53 106 CYS A CA 1
ATOM 800 C C . CYS A 1 106 ? -1.116 19.783 -8.473 1.00 55.53 106 CYS A C 1
ATOM 802 O O . CYS A 1 106 ? -1.520 19.143 -7.496 1.00 55.53 106 CYS A O 1
ATOM 804 N N . LYS A 1 107 ? -1.572 20.989 -8.833 1.00 46.09 107 LYS A N 1
ATOM 805 C CA . LYS A 1 107 ? -2.747 21.641 -8.243 1.00 46.09 107 LYS A CA 1
ATOM 806 C C . LYS A 1 107 ? -3.992 20.784 -8.463 1.00 46.09 107 LYS A C 1
ATOM 808 O O . LYS A 1 107 ? -4.149 20.274 -9.593 1.00 46.09 107 LYS A O 1
#

Secondary structure (DSSP, 8-state):
-----HHHHHHHHHHHHSSSTTPPPPHHHHHHHHHHHHTT-------------TTSPPP--BTTBS-SS-----SSS-------SSPP-SSPPPP-------SPPP-

Organism: Taxus chinensis (NCBI:txid29808)

pLDDT: mean 81.77, std 14.26, range [40.62, 98.0]

InterPro domains:
  IPR011051 RmlC-like cupin domain superfamily 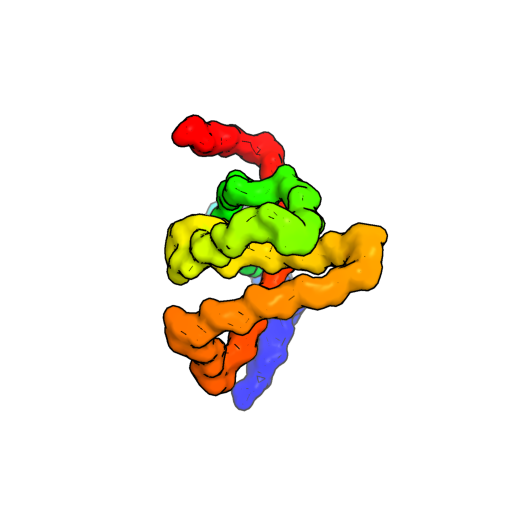[SSF51182] (34-97)
  IPR012864 Cysteine oxygenase/2-aminoethanethiol dioxygenase [PF07847] (41-97)
  IPR012864 Cysteine oxygenase/2-aminoethanethiol dioxygenase [PTHR22966] (41-91)

Seq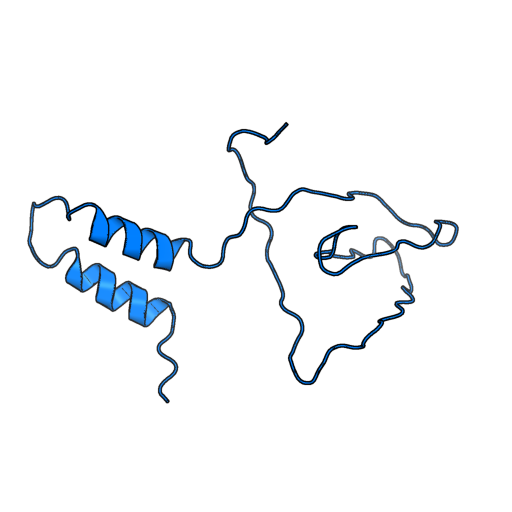uence (107 aa):
MKNTSALQRLY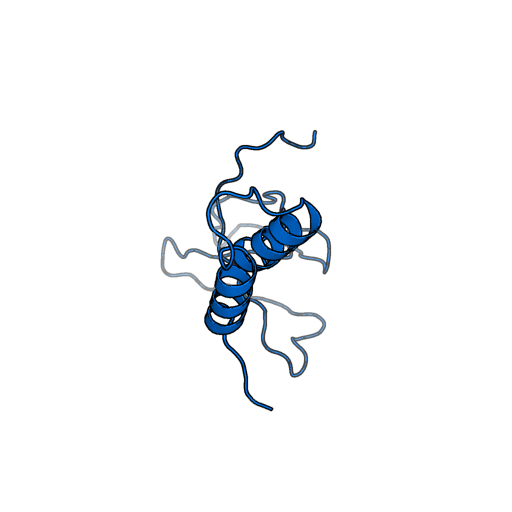ELCMKMFSYEGEIPPPPVITRLKVVLVGGMRLAKLKVDSVYIASSGSSVLYPTKGGNIHSFTALTSCAVLDVLSPPYADGEPSYYSINSYSGPHCK

Radius of gyration: 20.82 Å; chains: 1; bounding box: 54×40×46 Å

Foldseek 3Di:
DDPQPLVNVLVVLVCVQCVDPDDHRDPVSVVVNCCSVVVPDDDDDDDDDDDDDPPDDDFDDDPPDRCVPDDDDDPDDDDDDDDDVVDDDPDDDDDDDDDDDPDDDDD